Protein AF-A0A972LIR6-F1 (afdb_monomer)

pLDDT: mean 87.2, std 7.13, range [56.91, 95.62]

Radius of gyration: 17.65 Å; Cα contacts (8 Å, |Δi|>4): 226; chains: 1; bounding box: 51×26×56 Å

Solvent-accessible surface area (backbone atoms only — not comparable to full-atom values): 7489 Å² total; per-residue (Å²): 131,84,53,74,49,78,49,48,23,40,82,80,43,69,62,67,82,86,52,50,74,74,47,80,48,77,50,81,53,88,99,47,83,36,35,35,39,40,33,31,49,45,57,44,93,87,77,72,49,38,69,60,79,77,30,81,70,70,38,69,68,40,48,38,37,37,28,43,24,44,69,86,74,75,55,78,41,80,76,46,64,24,26,30,73,45,73,47,78,46,77,59,89,92,46,39,36,35,35,38,40,30,31,31,70,68,57,72,69,70,75,59,97,79,86,83,87,82,77,98,66,81,135

Secondary structure (DSSP, 8-state):
---EEEEEEETTEEPPTTSEEEEEEEE--TTS--EEEEEEE---TTT---TTTSSGGG-TT-EEEEEEEETTT---EEEEEEEEEEEEEEEETTEEEEEEEEE-GGGGGTSS-------S---

Sequence (123 aa):
MSIVTSTVLSEGTEIDPSYALLSIEVRKEVNRIPSAQIRVQDGDPTTGTFPLSESPFFEPGKEIEIKLRYEEEGSDATVFKGLVVGQGIEVTGANIVLTIDLKDAAIKMTQVRKTTVYREKTD

Structure (mmCIF, N/CA/C/O backbone):
data_AF-A0A972LIR6-F1
#
_entry.id   AF-A0A972LIR6-F1
#
loop_
_atom_site.group_PDB
_atom_site.id
_atom_site.type_symbol
_atom_site.label_atom_id
_atom_site.label_alt_id
_atom_site.label_comp_id
_atom_site.label_asym_id
_atom_site.label_entity_id
_atom_site.label_seq_id
_a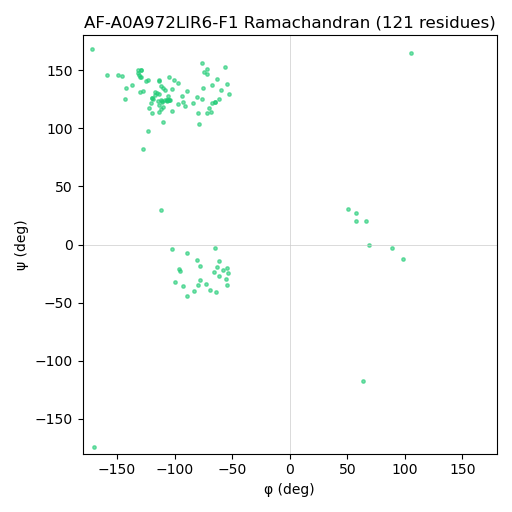tom_site.pdbx_PDB_ins_code
_atom_site.Cartn_x
_atom_site.Cartn_y
_atom_site.Cartn_z
_atom_site.occupancy
_atom_site.B_iso_or_equiv
_atom_site.auth_seq_id
_atom_site.auth_comp_id
_atom_site.auth_asym_id
_atom_site.auth_atom_id
_atom_site.pdbx_PDB_model_num
ATOM 1 N N . MET A 1 1 ? -12.254 -3.738 -25.261 1.00 56.91 1 MET A N 1
ATOM 2 C CA . MET A 1 1 ? -11.605 -3.943 -23.952 1.00 56.91 1 MET A CA 1
ATOM 3 C C . MET A 1 1 ? -11.483 -2.570 -23.341 1.00 56.91 1 MET A C 1
ATOM 5 O O . MET A 1 1 ? -10.793 -1.745 -23.925 1.00 56.91 1 MET A O 1
ATOM 9 N N . SER A 1 2 ? -12.201 -2.309 -22.255 1.00 69.88 2 SER A N 1
ATOM 10 C CA . SER A 1 2 ? -12.083 -1.054 -21.519 1.00 69.88 2 SER A CA 1
ATOM 11 C C . SER A 1 2 ? -10.680 -0.972 -20.914 1.00 69.88 2 SER A C 1
ATOM 13 O O . SER A 1 2 ? -10.269 -1.879 -20.186 1.00 69.88 2 SER A O 1
ATOM 15 N N . ILE A 1 3 ? -9.932 0.076 -21.246 1.00 80.88 3 ILE A N 1
ATOM 16 C CA . ILE A 1 3 ? -8.630 0.349 -20.632 1.00 80.88 3 ILE A CA 1
ATOM 17 C C . ILE A 1 3 ? -8.896 0.911 -19.232 1.00 80.88 3 ILE A C 1
ATOM 19 O O . ILE A 1 3 ? -9.785 1.747 -19.054 1.00 80.88 3 ILE A O 1
ATOM 23 N N . VAL A 1 4 ? -8.156 0.407 -18.245 1.00 83.88 4 VAL A N 1
ATOM 24 C CA . VAL A 1 4 ? -8.212 0.887 -16.862 1.00 83.88 4 VAL A CA 1
ATOM 25 C C . VAL A 1 4 ? -6.974 1.726 -16.611 1.00 83.88 4 VAL A C 1
ATOM 27 O O . VAL A 1 4 ? -5.858 1.237 -16.784 1.00 83.88 4 VAL A O 1
ATOM 30 N N . THR A 1 5 ? -7.180 2.962 -16.175 1.00 87.56 5 THR A N 1
ATOM 31 C CA . THR A 1 5 ? -6.102 3.861 -15.766 1.00 87.56 5 THR A CA 1
ATOM 32 C C . THR A 1 5 ? -6.121 3.962 -14.246 1.00 87.56 5 THR A C 1
ATOM 34 O O . THR A 1 5 ? -7.167 4.192 -13.634 1.00 87.56 5 THR A O 1
ATOM 37 N N . SER A 1 6 ? -4.968 3.725 -13.627 1.00 88.75 6 SER A N 1
ATOM 38 C CA . SER A 1 6 ? -4.785 3.788 -12.179 1.00 88.75 6 SER A CA 1
ATOM 39 C C . SER A 1 6 ? -3.998 5.031 -11.797 1.00 88.75 6 SER A C 1
ATOM 41 O O . SER A 1 6 ? -2.863 5.197 -12.243 1.00 88.75 6 SER A O 1
ATOM 43 N N . THR A 1 7 ? -4.569 5.842 -10.917 1.00 89.56 7 THR A N 1
ATOM 44 C CA . THR A 1 7 ? -3.944 7.057 -10.396 1.00 89.56 7 THR A CA 1
ATOM 45 C C . THR A 1 7 ? -3.673 6.863 -8.911 1.00 89.56 7 THR A C 1
ATOM 47 O O . THR A 1 7 ? -4.591 6.621 -8.123 1.00 89.56 7 THR A O 1
ATOM 50 N N . VAL A 1 8 ? -2.402 6.947 -8.524 1.00 90.94 8 VAL A N 1
ATOM 51 C CA . VAL A 1 8 ? -1.972 6.872 -7.123 1.00 90.94 8 VAL A CA 1
ATOM 52 C C . VAL A 1 8 ? -1.567 8.267 -6.678 1.00 90.94 8 VAL A C 1
ATOM 54 O O . VAL A 1 8 ? -0.717 8.900 -7.303 1.00 90.94 8 VAL A O 1
ATOM 57 N N . LEU A 1 9 ? -2.181 8.739 -5.599 1.00 91.44 9 LEU A N 1
ATOM 58 C CA . LEU A 1 9 ? -1.963 10.064 -5.036 1.00 91.44 9 LEU A CA 1
ATOM 59 C C . LEU A 1 9 ? -1.389 9.926 -3.626 1.00 91.44 9 LEU A C 1
ATOM 61 O O . LEU A 1 9 ? -1.982 9.250 -2.787 1.00 91.44 9 LEU A O 1
ATOM 65 N N . SER A 1 10 ? -0.284 10.606 -3.344 1.00 89.75 10 SER A N 1
ATOM 66 C CA . SER A 1 10 ? 0.226 10.824 -1.988 1.00 89.75 10 SER A CA 1
ATOM 67 C C . SER A 1 10 ? -0.115 12.240 -1.554 1.00 89.75 10 SER A C 1
ATOM 69 O O . SER A 1 10 ? 0.383 13.197 -2.144 1.00 89.75 10 SER A O 1
ATOM 71 N N . GLU A 1 11 ? -0.964 12.396 -0.536 1.00 85.00 11 GLU A N 1
ATOM 72 C CA . GLU A 1 11 ? -1.392 13.712 -0.020 1.00 85.00 11 GLU A CA 1
ATOM 73 C C . GLU A 1 11 ? -1.894 14.677 -1.124 1.00 85.00 11 GLU A C 1
ATOM 75 O O . GLU A 1 11 ? -1.747 15.894 -1.032 1.00 85.00 11 GLU A O 1
ATOM 80 N N . GLY A 1 12 ? -2.484 14.130 -2.195 1.00 83.06 12 GLY A N 1
ATOM 81 C CA . GLY A 1 12 ? -2.974 14.887 -3.355 1.00 83.06 12 GLY A CA 1
ATOM 82 C C . GLY A 1 12 ? -1.955 15.108 -4.480 1.00 83.06 12 GLY A C 1
ATOM 83 O O . GLY A 1 12 ? -2.327 15.651 -5.516 1.00 83.06 12 GLY A O 1
ATOM 84 N N . THR A 1 13 ? -0.705 14.669 -4.318 1.00 87.81 13 THR A N 1
ATOM 85 C CA . THR A 1 13 ? 0.316 14.679 -5.379 1.00 87.81 13 THR A CA 1
ATOM 86 C C . THR A 1 13 ? 0.324 13.342 -6.106 1.00 87.81 13 THR A C 1
ATOM 88 O O . THR A 1 13 ? 0.412 12.297 -5.465 1.00 87.81 13 THR A O 1
ATOM 91 N N . GLU A 1 14 ? 0.231 13.356 -7.432 1.00 87.88 14 GLU A N 1
ATOM 92 C CA . GLU A 1 14 ? 0.274 12.135 -8.244 1.00 87.88 14 GLU A CA 1
ATOM 93 C C . GLU A 1 14 ? 1.677 11.524 -8.277 1.00 87.88 14 GLU A C 1
ATOM 95 O O . GLU A 1 14 ? 2.685 12.234 -8.232 1.00 87.88 14 GLU A O 1
ATOM 100 N N . ILE A 1 15 ? 1.734 10.193 -8.347 1.00 86.88 15 ILE A N 1
ATOM 101 C CA . ILE A 1 15 ? 2.983 9.473 -8.599 1.00 86.88 15 ILE A CA 1
ATOM 102 C C . ILE A 1 15 ? 3.529 9.847 -9.980 1.00 86.88 15 ILE A C 1
ATOM 104 O O . ILE A 1 15 ? 2.770 10.013 -10.934 1.00 86.88 15 ILE A O 1
ATOM 108 N N . ASP A 1 16 ? 4.852 9.961 -10.093 1.00 84.62 16 ASP A N 1
ATOM 109 C CA . ASP A 1 16 ? 5.494 10.219 -11.379 1.00 84.62 16 ASP A CA 1
ATOM 110 C C . ASP A 1 16 ? 5.195 9.059 -12.362 1.00 84.62 16 ASP A C 1
ATOM 112 O O . ASP A 1 16 ? 5.475 7.899 -12.036 1.00 84.62 16 ASP A O 1
ATOM 116 N N . PRO A 1 17 ? 4.645 9.339 -13.561 1.00 80.81 17 PRO A N 1
ATOM 117 C CA . PRO A 1 17 ? 4.320 8.318 -14.559 1.00 80.81 17 PRO A CA 1
ATOM 118 C C . PRO A 1 17 ? 5.525 7.523 -15.079 1.00 80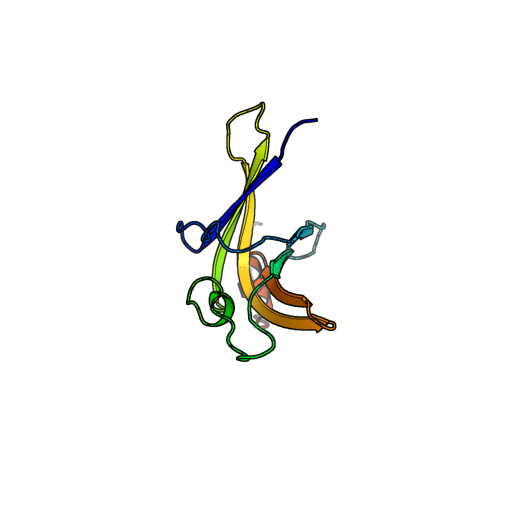.81 17 PRO A C 1
ATOM 120 O O . PRO A 1 17 ? 5.339 6.508 -15.751 1.00 80.81 17 PRO A O 1
ATOM 123 N N . SER A 1 18 ? 6.752 7.986 -14.828 1.00 82.50 18 SER A N 1
ATOM 124 C CA . SER A 1 18 ? 7.980 7.268 -15.188 1.00 82.50 18 SER A CA 1
ATOM 125 C C . SER A 1 18 ? 8.161 5.961 -14.415 1.00 82.50 18 SER A C 1
ATOM 127 O O . SER A 1 18 ? 8.834 5.056 -14.913 1.00 82.50 18 SER A O 1
ATOM 129 N N . TYR A 1 19 ? 7.541 5.823 -13.239 1.00 83.56 19 TYR A N 1
ATOM 130 C CA . TYR A 1 19 ? 7.587 4.582 -12.476 1.00 83.56 19 TYR A CA 1
ATOM 131 C C . TYR A 1 19 ? 6.584 3.564 -13.016 1.00 83.56 19 TYR A C 1
ATOM 133 O O . TYR A 1 19 ? 5.383 3.818 -13.123 1.00 83.56 19 TYR A O 1
ATOM 141 N N . ALA A 1 20 ? 7.075 2.361 -13.310 1.00 84.88 20 ALA A N 1
ATOM 142 C CA . ALA A 1 20 ? 6.232 1.281 -13.796 1.00 84.88 20 ALA A CA 1
ATOM 143 C C . ALA A 1 20 ? 5.469 0.630 -12.632 1.00 84.88 20 ALA A C 1
ATOM 145 O O . ALA A 1 20 ? 6.012 -0.155 -11.849 1.00 84.88 20 ALA A O 1
ATOM 146 N N . LEU A 1 21 ? 4.181 0.950 -12.531 1.00 88.62 21 LEU A N 1
ATOM 147 C CA . LEU A 1 21 ? 3.253 0.290 -11.622 1.00 88.62 21 LEU A CA 1
ATOM 148 C C . LEU A 1 21 ? 2.975 -1.141 -12.110 1.00 88.62 21 LEU A C 1
ATOM 150 O O . LEU A 1 21 ? 2.420 -1.343 -13.188 1.00 88.62 21 LEU A O 1
ATOM 154 N N . LEU A 1 22 ? 3.342 -2.137 -11.305 1.00 89.88 22 LEU A N 1
ATOM 155 C CA . LEU A 1 22 ? 3.202 -3.551 -11.662 1.00 89.88 22 LEU A CA 1
ATOM 156 C C . LEU A 1 22 ? 1.848 -4.117 -11.240 1.00 89.88 22 LEU A C 1
ATOM 158 O O . LEU A 1 22 ? 1.217 -4.860 -11.990 1.00 89.88 22 LEU A O 1
ATOM 162 N N . SER A 1 23 ? 1.409 -3.804 -10.020 1.00 90.94 23 SER A N 1
ATOM 163 C CA . SER A 1 23 ? 0.132 -4.298 -9.508 1.00 90.94 23 SER A CA 1
ATOM 164 C C . SER A 1 23 ? -0.404 -3.448 -8.366 1.00 90.94 23 SER A C 1
ATOM 166 O O . SER A 1 23 ? 0.355 -2.997 -7.508 1.00 90.94 23 SER A O 1
ATOM 168 N N . ILE A 1 24 ? -1.729 -3.337 -8.310 1.00 92.94 24 ILE A N 1
ATOM 169 C CA . ILE A 1 24 ? -2.470 -2.823 -7.160 1.00 92.94 24 ILE A CA 1
ATOM 170 C C . ILE A 1 24 ? -3.406 -3.926 -6.683 1.00 92.94 24 ILE A C 1
ATOM 172 O O . ILE A 1 24 ? -4.220 -4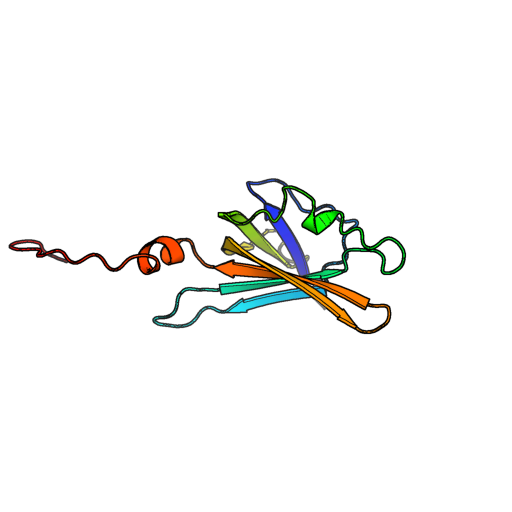.435 -7.454 1.00 92.94 24 ILE A O 1
ATOM 176 N N . GLU A 1 25 ? -3.326 -4.260 -5.404 1.00 94.38 25 GLU A N 1
ATOM 177 C CA . GLU A 1 25 ? -4.236 -5.193 -4.757 1.00 94.38 25 GLU A CA 1
ATOM 178 C C . GLU A 1 25 ? -4.969 -4.483 -3.619 1.00 94.38 25 GLU A C 1
ATOM 180 O O . GLU A 1 25 ? -4.343 -3.903 -2.739 1.00 94.38 25 GLU A O 1
ATOM 185 N N . VAL A 1 26 ? -6.303 -4.529 -3.616 1.00 94.75 26 VAL A N 1
ATOM 186 C CA . VAL A 1 26 ? -7.131 -3.956 -2.544 1.00 94.75 26 VAL A CA 1
ATOM 187 C C . VAL A 1 26 ? -7.967 -5.064 -1.921 1.00 94.75 26 VAL A C 1
ATOM 189 O O . VAL A 1 26 ? -8.769 -5.705 -2.597 1.00 94.75 26 VAL A O 1
ATOM 192 N N . ARG A 1 27 ? -7.817 -5.264 -0.610 1.00 95.50 27 ARG A N 1
ATOM 193 C CA . ARG A 1 27 ? -8.572 -6.244 0.175 1.00 95.50 27 ARG A CA 1
ATOM 194 C C . ARG A 1 27 ? -9.516 -5.530 1.133 1.00 95.50 27 ARG A C 1
ATOM 196 O O . ARG A 1 27 ? -9.084 -4.819 2.044 1.00 95.50 27 ARG A O 1
ATOM 203 N N . LYS A 1 28 ? -10.816 -5.737 0.927 1.00 93.38 28 LYS A N 1
ATOM 204 C CA . LYS A 1 28 ? -11.895 -5.265 1.803 1.00 93.38 28 LYS A CA 1
ATOM 205 C C . LYS A 1 28 ? -12.664 -6.479 2.301 1.00 93.38 28 LYS A C 1
ATOM 207 O O . LYS A 1 28 ? -13.314 -7.165 1.521 1.00 93.38 28 LYS A O 1
ATOM 212 N N . GLU A 1 29 ? -12.567 -6.739 3.596 1.00 93.69 29 GLU A N 1
ATOM 213 C CA . GLU A 1 29 ? -13.150 -7.913 4.241 1.00 93.69 29 GLU A CA 1
ATOM 214 C C . GLU A 1 29 ? -13.980 -7.478 5.454 1.00 93.69 29 GLU A C 1
ATOM 216 O O . GLU A 1 29 ? -13.686 -6.472 6.103 1.00 93.69 29 GLU A O 1
ATOM 221 N N . VAL A 1 30 ? -15.024 -8.241 5.776 1.00 94.56 30 VAL A N 1
ATOM 222 C CA . VAL A 1 30 ? -15.869 -7.974 6.948 1.00 94.56 30 VAL A CA 1
ATOM 223 C C . VAL A 1 30 ? -15.066 -8.218 8.231 1.00 94.56 30 VAL A C 1
ATOM 225 O O . VAL A 1 30 ? -14.347 -9.208 8.335 1.00 94.56 30 VAL A O 1
ATOM 228 N N . ASN A 1 31 ? -15.205 -7.329 9.222 1.00 92.12 31 ASN A N 1
ATOM 229 C CA . ASN A 1 31 ? -14.503 -7.386 10.517 1.00 92.12 31 ASN A CA 1
ATOM 230 C C . ASN A 1 31 ? -12.967 -7.396 10.433 1.00 92.12 31 ASN A C 1
ATOM 232 O O . ASN A 1 31 ? -12.289 -7.779 11.389 1.00 92.12 31 ASN A O 1
ATOM 236 N N . ARG A 1 32 ? -12.398 -6.948 9.314 1.00 92.31 32 ARG A N 1
ATOM 237 C CA . ARG A 1 32 ? -10.955 -6.789 9.144 1.00 92.31 32 ARG A CA 1
ATOM 238 C C . ARG A 1 32 ? -10.664 -5.392 8.619 1.00 92.31 32 ARG A C 1
ATOM 240 O O . ARG A 1 32 ? -11.428 -4.839 7.837 1.00 92.31 32 ARG A O 1
ATOM 247 N N . ILE A 1 33 ? -9.554 -4.814 9.072 1.00 93.25 33 ILE A N 1
ATOM 248 C CA . ILE A 1 33 ? -9.116 -3.500 8.597 1.00 93.25 33 ILE A CA 1
ATOM 249 C C . ILE A 1 33 ? -8.775 -3.628 7.109 1.00 93.25 33 ILE A C 1
ATOM 251 O O . ILE A 1 33 ? -7.915 -4.454 6.783 1.00 93.25 33 ILE A O 1
ATOM 255 N N . PRO A 1 34 ? -9.407 -2.834 6.227 1.00 95.38 34 PRO A N 1
ATOM 256 C CA . PRO A 1 34 ? -9.071 -2.822 4.815 1.00 95.38 34 PRO A CA 1
ATOM 257 C C . PRO A 1 34 ? -7.583 -2.557 4.598 1.00 95.38 34 PRO A C 1
ATOM 259 O O . PRO A 1 34 ? -6.978 -1.701 5.253 1.00 95.38 34 PRO A O 1
ATOM 262 N N . SER A 1 35 ? -6.995 -3.292 3.667 1.00 95.06 35 SER A N 1
ATOM 263 C CA . SER A 1 35 ? -5.585 -3.168 3.313 1.00 95.06 35 SER A CA 1
ATOM 264 C C . SER A 1 35 ? -5.427 -3.090 1.810 1.00 95.06 35 SER A C 1
ATOM 266 O O . SER A 1 35 ? -6.183 -3.730 1.078 1.00 95.06 35 SER A O 1
ATOM 268 N N . ALA A 1 36 ? -4.422 -2.357 1.363 1.00 95.62 36 ALA A N 1
ATOM 269 C CA . ALA A 1 36 ? -4.015 -2.343 -0.027 1.00 95.62 36 ALA A CA 1
ATOM 270 C C . ALA A 1 36 ? -2.512 -2.592 -0.130 1.00 95.62 36 ALA A C 1
ATOM 272 O O . ALA A 1 36 ? -1.761 -2.256 0.783 1.00 95.62 36 ALA A O 1
ATOM 273 N N . GLN A 1 37 ? -2.092 -3.189 -1.233 1.00 94.75 37 GLN A N 1
ATOM 274 C CA . GLN A 1 37 ? -0.695 -3.403 -1.559 1.00 94.75 37 GLN A CA 1
ATOM 275 C C . GLN A 1 37 ? -0.424 -2.847 -2.951 1.00 94.75 37 GLN A C 1
ATOM 277 O O . GLN A 1 37 ? -1.174 -3.112 -3.894 1.00 94.75 37 GLN A O 1
ATOM 282 N N . ILE A 1 38 ? 0.643 -2.066 -3.069 1.00 93.31 38 ILE A N 1
ATOM 283 C CA . ILE A 1 38 ? 1.108 -1.511 -4.338 1.00 93.31 38 ILE A CA 1
ATOM 284 C C . ILE A 1 38 ? 2.474 -2.115 -4.630 1.00 93.31 38 ILE A C 1
ATOM 286 O O . ILE A 1 38 ? 3.347 -2.101 -3.765 1.00 93.31 38 ILE A O 1
ATOM 290 N N . ARG A 1 39 ? 2.665 -2.638 -5.841 1.00 92.44 39 ARG A N 1
ATOM 291 C CA . ARG A 1 39 ? 3.970 -3.099 -6.324 1.00 92.44 39 ARG A CA 1
ATOM 292 C C . ARG A 1 39 ? 4.406 -2.217 -7.479 1.00 92.44 39 ARG A C 1
ATOM 294 O O . ARG A 1 39 ? 3.682 -2.094 -8.470 1.00 92.44 39 ARG A O 1
ATOM 301 N N . VAL A 1 40 ? 5.579 -1.621 -7.344 1.00 91.19 40 VAL A N 1
ATOM 302 C CA . VAL A 1 40 ? 6.187 -0.727 -8.329 1.00 91.19 40 VAL A CA 1
ATOM 303 C C . VAL A 1 40 ? 7.566 -1.263 -8.669 1.00 91.19 40 VAL A C 1
ATOM 305 O O . VAL A 1 40 ? 8.276 -1.760 -7.796 1.00 91.19 40 VAL A O 1
ATOM 308 N N . GLN A 1 41 ? 7.944 -1.189 -9.937 1.00 88.25 41 GLN A N 1
ATOM 309 C CA . GLN A 1 41 ? 9.321 -1.438 -10.331 1.00 88.25 41 GLN A CA 1
ATOM 310 C C . GLN A 1 41 ? 10.139 -0.176 -10.047 1.00 88.25 41 GLN A C 1
ATOM 312 O O . GLN A 1 41 ? 9.913 0.859 -10.674 1.00 88.25 41 GLN A O 1
ATOM 317 N N . ASP A 1 42 ? 11.059 -0.261 -9.090 1.00 79.94 42 ASP A N 1
ATOM 318 C CA . ASP A 1 42 ? 11.902 0.860 -8.670 1.00 79.94 42 ASP A CA 1
ATOM 319 C C . ASP A 1 42 ? 13.313 0.376 -8.341 1.00 79.94 42 ASP A C 1
ATOM 321 O O . ASP A 1 42 ? 13.474 -0.618 -7.638 1.00 79.94 42 ASP A O 1
ATOM 325 N N . GLY A 1 43 ? 14.315 1.106 -8.827 1.00 76.38 43 GLY A N 1
ATOM 326 C CA . GLY A 1 43 ? 15.729 0.897 -8.523 1.00 76.38 43 GLY A CA 1
ATOM 327 C C . GLY A 1 43 ? 16.567 0.252 -9.631 1.00 76.38 43 GLY A C 1
ATOM 328 O O . GLY A 1 43 ? 16.061 -0.315 -10.601 1.00 76.38 43 GLY A O 1
ATOM 329 N N . ASP A 1 44 ? 17.888 0.352 -9.463 1.00 74.44 44 ASP A N 1
ATOM 330 C CA . ASP A 1 44 ? 18.905 -0.267 -10.323 1.00 74.44 44 ASP A CA 1
ATOM 331 C C . ASP A 1 44 ? 19.757 -1.245 -9.487 1.00 74.44 44 ASP A C 1
ATOM 333 O O . ASP A 1 44 ? 20.332 -0.848 -8.465 1.00 74.44 44 ASP A O 1
ATOM 337 N N . PRO A 1 45 ? 19.868 -2.528 -9.893 1.00 69.06 45 PRO A N 1
ATOM 338 C CA . PRO A 1 45 ? 20.643 -3.536 -9.163 1.00 69.06 45 PRO A CA 1
ATOM 339 C C . PRO A 1 45 ? 22.140 -3.226 -9.086 1.00 69.06 45 PRO A C 1
ATOM 341 O O . PRO A 1 45 ? 22.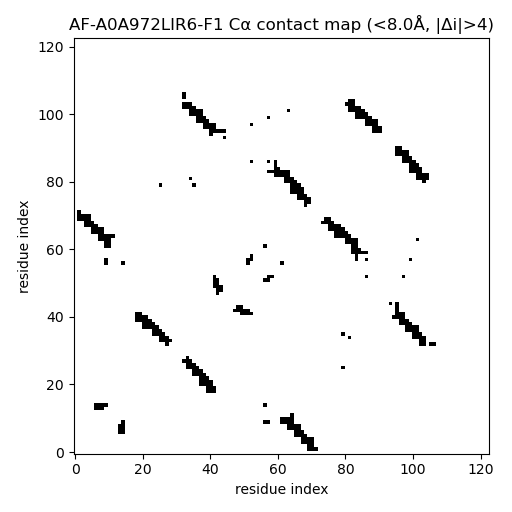836 -3.773 -8.232 1.00 69.06 45 PRO A O 1
ATOM 344 N N . THR A 1 46 ? 22.641 -2.365 -9.969 1.00 69.75 46 THR A N 1
ATOM 345 C CA . THR A 1 46 ? 24.058 -2.007 -10.070 1.00 69.75 46 THR A CA 1
ATOM 346 C C . THR A 1 46 ? 24.439 -0.916 -9.076 1.00 69.75 46 THR A C 1
ATOM 348 O O . THR A 1 46 ? 25.523 -0.962 -8.496 1.00 69.75 46 THR A O 1
ATOM 351 N N . THR A 1 47 ? 23.563 0.073 -8.881 1.00 72.38 47 THR A N 1
ATOM 352 C CA . THR A 1 47 ? 23.814 1.223 -8.000 1.00 72.38 47 THR A CA 1
ATOM 353 C C . THR A 1 47 ? 23.246 1.023 -6.599 1.00 72.38 47 THR A C 1
ATOM 355 O O . THR A 1 47 ? 23.723 1.663 -5.664 1.00 72.38 47 THR A O 1
ATOM 358 N N . GLY A 1 48 ? 22.249 0.145 -6.435 1.00 70.38 48 GLY A N 1
ATOM 359 C CA . GLY A 1 48 ? 21.569 -0.075 -5.156 1.00 70.38 48 GLY A CA 1
ATOM 360 C C . GLY A 1 48 ? 20.766 1.137 -4.676 1.00 70.38 48 GLY A C 1
ATOM 361 O O . GLY A 1 48 ? 20.500 1.251 -3.484 1.00 70.38 48 GLY A O 1
ATOM 362 N N . THR A 1 49 ? 20.424 2.050 -5.585 1.00 77.44 49 THR A N 1
ATOM 363 C CA . THR A 1 49 ? 19.623 3.248 -5.304 1.00 77.44 49 THR A CA 1
ATOM 364 C C . THR A 1 49 ? 18.166 2.994 -5.651 1.00 77.44 49 THR A C 1
ATOM 366 O O . THR A 1 49 ? 17.892 2.429 -6.715 1.00 77.44 49 THR A O 1
ATOM 369 N N . PHE A 1 50 ? 17.249 3.471 -4.811 1.00 81.31 50 PHE A N 1
ATOM 370 C CA . PHE A 1 50 ? 15.803 3.278 -4.981 1.00 81.31 50 PHE A CA 1
ATOM 371 C C . PHE A 1 50 ? 15.093 4.636 -4.927 1.00 81.31 50 PHE A C 1
ATOM 373 O O . PHE A 1 50 ? 14.617 5.039 -3.865 1.00 81.31 50 PHE A O 1
ATOM 380 N N . PRO A 1 51 ? 15.061 5.390 -6.041 1.00 81.12 51 PRO A N 1
ATOM 381 C CA . PRO A 1 51 ? 14.573 6.768 -6.055 1.00 81.12 51 PRO A CA 1
ATOM 382 C C . PRO A 1 51 ? 13.158 6.953 -5.498 1.00 81.12 51 PRO A C 1
ATOM 384 O O . PRO A 1 51 ? 12.887 7.969 -4.856 1.00 81.12 51 PRO A O 1
ATOM 387 N N . LEU A 1 52 ? 12.254 5.991 -5.707 1.00 82.62 52 LEU A N 1
ATOM 388 C CA . LE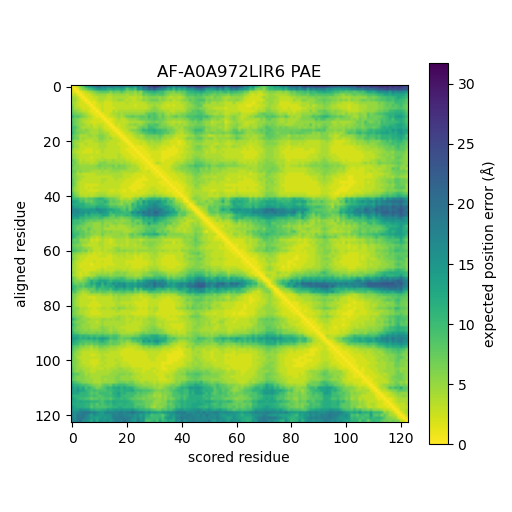U A 1 52 ? 10.882 6.075 -5.205 1.00 82.62 52 LEU A CA 1
ATOM 389 C C . LEU A 1 52 ? 10.782 5.702 -3.722 1.00 82.62 52 LEU A C 1
ATOM 391 O O . LEU A 1 52 ? 9.976 6.292 -3.005 1.00 82.62 52 LEU A O 1
ATOM 395 N N . SER A 1 53 ? 11.597 4.753 -3.257 1.00 80.44 53 SER A N 1
ATOM 396 C CA . SER A 1 53 ? 11.675 4.386 -1.833 1.00 80.44 53 SER A CA 1
ATOM 397 C C . SER A 1 53 ? 12.384 5.448 -0.982 1.00 80.44 53 SER A C 1
ATOM 399 O O . SER A 1 53 ? 12.016 5.665 0.172 1.00 80.44 53 SER A O 1
ATOM 401 N N . GLU A 1 54 ? 13.386 6.119 -1.550 1.00 83.31 54 GLU A N 1
ATOM 402 C CA . GLU A 1 54 ? 14.123 7.226 -0.924 1.00 83.31 54 GLU A CA 1
ATOM 403 C C . GLU A 1 54 ? 13.373 8.563 -1.026 1.00 83.31 54 GLU A C 1
ATOM 405 O O . GLU A 1 54 ? 13.713 9.535 -0.351 1.00 83.31 54 GLU A O 1
ATOM 410 N N . SER A 1 55 ? 12.340 8.618 -1.867 1.00 84.62 55 SER A N 1
ATOM 411 C CA . SER A 1 55 ? 11.455 9.766 -1.995 1.00 84.62 55 SER A CA 1
ATOM 412 C C . SER A 1 55 ? 10.501 9.867 -0.802 1.00 84.62 55 SER A C 1
ATOM 414 O O . SER A 1 55 ? 10.014 8.852 -0.295 1.00 84.62 55 SER A O 1
ATOM 416 N N . PRO A 1 56 ? 10.104 11.092 -0.411 1.00 85.31 56 PRO A N 1
ATOM 417 C CA . PRO A 1 56 ? 9.086 11.282 0.607 1.00 85.31 56 PRO A CA 1
ATOM 418 C C . PRO A 1 56 ? 7.700 10.768 0.181 1.00 85.31 56 PRO A C 1
ATOM 420 O O . PRO A 1 56 ? 6.765 10.865 0.963 1.00 85.31 56 PRO A O 1
ATOM 423 N N . PHE A 1 57 ? 7.498 10.272 -1.044 1.00 87.06 57 PHE A N 1
ATOM 424 C CA . PHE A 1 57 ? 6.178 9.865 -1.541 1.00 87.06 57 PHE A CA 1
ATOM 425 C C . PHE A 1 57 ? 5.570 8.682 -0.764 1.00 87.06 57 PHE A C 1
ATOM 427 O O . PHE A 1 57 ? 4.385 8.707 -0.446 1.00 87.06 57 PHE A O 1
ATOM 434 N N . PHE A 1 58 ? 6.371 7.672 -0.409 1.00 86.88 58 PHE A N 1
ATOM 435 C CA . PHE A 1 58 ? 5.912 6.479 0.323 1.00 86.88 58 PHE A CA 1
ATOM 436 C C . PHE A 1 58 ? 6.457 6.396 1.751 1.00 86.88 58 PHE A C 1
ATOM 438 O O . PHE A 1 58 ? 6.616 5.311 2.311 1.00 86.88 58 PHE A O 1
ATOM 445 N N . GLU A 1 59 ? 6.721 7.543 2.375 1.00 89.94 59 GLU A N 1
ATOM 446 C CA . GLU A 1 59 ? 7.122 7.568 3.779 1.00 89.94 59 GLU A CA 1
ATOM 447 C C . GLU A 1 59 ? 6.043 6.937 4.681 1.00 89.94 59 GLU A C 1
ATOM 449 O O . GLU A 1 59 ? 4.853 7.265 4.563 1.00 89.94 59 GLU A O 1
ATOM 454 N N . PRO A 1 60 ? 6.431 6.048 5.618 1.00 90.19 60 PRO A N 1
ATOM 455 C CA . PRO A 1 60 ? 5.502 5.482 6.585 1.00 90.19 60 PRO A CA 1
ATOM 456 C C . PRO A 1 60 ? 4.724 6.570 7.333 1.00 90.19 60 PRO A C 1
ATOM 458 O O . PRO A 1 60 ? 5.300 7.500 7.895 1.00 90.19 60 PRO A O 1
ATOM 461 N N . GLY A 1 61 ? 3.400 6.433 7.367 1.00 87.94 61 GLY A N 1
ATOM 462 C CA . GLY A 1 61 ? 2.486 7.398 7.975 1.00 87.94 61 GLY A CA 1
ATOM 463 C C . GLY A 1 61 ? 1.820 8.367 6.998 1.00 87.94 61 GLY A C 1
ATOM 464 O O . GLY A 1 61 ? 0.835 8.993 7.395 1.00 87.94 61 GLY A O 1
ATOM 465 N N . LYS A 1 62 ? 2.275 8.453 5.742 1.00 91.06 62 LYS A N 1
ATOM 466 C CA . LYS A 1 62 ? 1.600 9.260 4.719 1.00 91.06 62 LYS A CA 1
ATOM 467 C C . LYS A 1 62 ? 0.292 8.653 4.258 1.00 91.06 62 LYS A C 1
ATOM 469 O O . LYS A 1 62 ? 0.110 7.435 4.275 1.00 91.06 62 LYS A O 1
ATOM 474 N N . GLU A 1 63 ? -0.616 9.528 3.848 1.00 92.62 63 GLU A N 1
ATOM 475 C CA . GLU A 1 63 ? -1.923 9.156 3.332 1.00 92.62 63 GLU A CA 1
ATOM 476 C C . GLU A 1 63 ? -1.868 8.978 1.813 1.00 92.62 63 GLU A C 1
ATOM 478 O O . GLU A 1 63 ? -1.569 9.915 1.071 1.00 92.62 63 GLU A O 1
ATOM 483 N N . ILE A 1 64 ? -2.178 7.763 1.368 1.00 93.94 64 ILE A N 1
ATOM 484 C CA . ILE A 1 64 ? -2.234 7.377 -0.036 1.00 93.94 64 ILE A CA 1
ATOM 485 C C . ILE A 1 64 ? -3.688 7.168 -0.440 1.00 93.94 64 ILE A C 1
ATOM 487 O O . ILE A 1 64 ? -4.457 6.471 0.233 1.00 93.94 64 ILE A O 1
ATOM 491 N N . GLU A 1 65 ? -4.050 7.749 -1.575 1.00 93.69 65 GLU A N 1
ATOM 492 C CA . GLU A 1 65 ? -5.327 7.562 -2.242 1.00 93.69 65 GLU A CA 1
ATOM 493 C C . GLU A 1 65 ? -5.111 6.834 -3.572 1.00 93.69 65 GLU A C 1
ATOM 495 O O . GLU A 1 65 ? -4.269 7.209 -4.385 1.00 93.69 65 GLU A O 1
ATOM 500 N N . ILE A 1 66 ? -5.885 5.773 -3.789 1.00 92.62 66 ILE A N 1
ATOM 501 C CA . ILE A 1 66 ? -5.873 4.976 -5.013 1.00 92.62 66 ILE A CA 1
ATOM 502 C C . ILE A 1 66 ? -7.177 5.236 -5.754 1.00 92.62 66 ILE A C 1
ATOM 504 O O . ILE A 1 66 ? -8.262 4.911 -5.251 1.00 92.62 66 ILE A O 1
ATOM 508 N N . LYS A 1 67 ? -7.063 5.773 -6.965 1.00 91.44 67 LYS A N 1
ATOM 509 C CA . LYS A 1 67 ? -8.180 5.997 -7.880 1.00 91.44 67 LYS A CA 1
ATOM 510 C C . LYS A 1 67 ? -8.037 5.116 -9.106 1.00 91.44 67 LYS A C 1
ATOM 512 O O . LYS A 1 67 ? -6.936 4.919 -9.615 1.00 91.44 67 LYS A O 1
ATOM 517 N N . LEU A 1 68 ? -9.158 4.584 -9.570 1.00 89.81 68 LEU A N 1
ATOM 518 C CA . LEU A 1 68 ? -9.242 3.845 -10.821 1.00 89.81 68 LEU A CA 1
ATOM 519 C C . LEU A 1 68 ? -10.287 4.516 -11.705 1.00 89.81 68 LEU A C 1
ATOM 521 O O . LEU A 1 68 ? -11.341 4.928 -11.215 1.00 89.81 68 LEU A O 1
ATOM 525 N N . ARG A 1 69 ? -10.010 4.579 -13.004 1.00 87.44 69 ARG A N 1
ATOM 526 C CA . ARG A 1 69 ? -10.972 5.013 -14.017 1.00 87.44 69 ARG A CA 1
ATOM 527 C C . ARG A 1 69 ? -11.042 4.017 -15.157 1.00 87.44 69 ARG A C 1
ATOM 529 O O . ARG A 1 69 ? -10.025 3.456 -15.570 1.00 87.44 69 ARG A O 1
ATOM 536 N N . TYR A 1 70 ? -12.244 3.851 -15.690 1.00 86.81 70 TYR A N 1
ATOM 537 C CA . TYR A 1 70 ? -12.444 3.260 -17.004 1.00 86.81 70 TYR A CA 1
ATOM 538 C C . TYR A 1 70 ? -12.409 4.380 -18.044 1.00 86.81 70 TYR A C 1
ATOM 540 O O . TYR A 1 70 ? -13.097 5.390 -17.883 1.00 86.81 70 TYR A O 1
ATOM 548 N N . GLU A 1 71 ? -11.643 4.203 -19.123 1.00 78.62 71 GLU A N 1
ATOM 549 C CA . GLU A 1 71 ? -11.554 5.206 -20.202 1.00 78.62 71 GLU A CA 1
ATOM 550 C C . GLU A 1 71 ? -12.919 5.532 -20.843 1.00 78.62 71 GLU A C 1
ATOM 552 O O . GLU A 1 71 ? -13.097 6.604 -21.410 1.00 78.62 71 GLU A O 1
ATOM 557 N N . GLU A 1 72 ? -13.901 4.633 -20.728 1.00 76.06 72 GLU A N 1
ATOM 558 C CA . GLU A 1 72 ? -15.248 4.809 -21.285 1.00 76.06 72 GLU A CA 1
ATOM 559 C C . GLU A 1 72 ? -16.146 5.740 -20.442 1.00 76.06 72 GLU A C 1
ATOM 561 O O . GLU A 1 72 ? -16.999 6.426 -21.000 1.00 76.06 72 GLU A O 1
ATOM 566 N N . GLU A 1 73 ? -15.956 5.797 -19.116 1.00 68.56 73 GLU A N 1
ATOM 567 C CA . GLU A 1 73 ? -16.782 6.600 -18.190 1.00 68.56 73 GLU A CA 1
ATOM 568 C C . GLU A 1 73 ? -16.171 7.974 -17.870 1.00 68.56 73 GLU A C 1
ATOM 570 O O . GLU A 1 73 ? -16.884 8.890 -17.462 1.00 68.56 73 GLU A O 1
ATOM 575 N N . GLY A 1 74 ? -14.857 8.145 -18.060 1.00 69.56 74 GLY A N 1
ATOM 576 C CA . GLY A 1 74 ? -14.165 9.434 -17.928 1.00 69.56 74 GLY A CA 1
ATOM 577 C C . GLY A 1 74 ? -14.071 10.013 -16.507 1.00 69.56 74 GLY A C 1
ATOM 578 O O . GLY A 1 74 ? -13.475 11.076 -16.341 1.00 69.56 74 GLY A O 1
ATOM 579 N N . SER A 1 75 ? -14.621 9.348 -15.486 1.00 77.94 75 SER A N 1
ATOM 580 C CA . SER A 1 75 ? -14.564 9.783 -14.083 1.00 77.94 75 SER A CA 1
ATOM 581 C C . SER A 1 75 ? -13.666 8.889 -13.227 1.00 77.94 75 SER A C 1
ATOM 583 O O . SER A 1 75 ? -13.797 7.665 -13.262 1.00 77.94 75 SER A O 1
ATOM 585 N N . ASP A 1 76 ? -12.817 9.501 -12.400 1.00 83.69 76 ASP A N 1
ATOM 586 C CA . ASP A 1 76 ? -11.994 8.790 -11.420 1.00 83.69 76 ASP A CA 1
ATOM 587 C C . ASP A 1 76 ? -12.826 8.359 -10.205 1.00 83.69 76 ASP A C 1
ATOM 589 O O . ASP A 1 76 ? -13.446 9.188 -9.532 1.00 83.69 76 ASP A O 1
ATOM 593 N N . ALA A 1 77 ? -12.796 7.067 -9.878 1.00 88.50 77 ALA A N 1
ATOM 594 C CA . ALA A 1 77 ? -13.411 6.524 -8.674 1.00 88.50 77 ALA A CA 1
ATOM 595 C C . ALA A 1 77 ? -12.342 6.196 -7.623 1.00 88.50 77 ALA A C 1
ATOM 597 O O . ALA A 1 77 ? -11.422 5.415 -7.875 1.00 88.50 77 ALA A O 1
ATOM 598 N N . THR A 1 78 ? -12.476 6.750 -6.415 1.00 91.19 78 THR A N 1
ATOM 599 C CA . THR A 1 78 ? -11.599 6.407 -5.286 1.00 91.19 78 THR A CA 1
ATOM 600 C C . THR A 1 78 ? -11.917 5.005 -4.777 1.00 91.19 78 THR A C 1
ATOM 602 O O . THR A 1 78 ? -12.980 4.750 -4.206 1.00 91.19 78 THR A O 1
ATOM 605 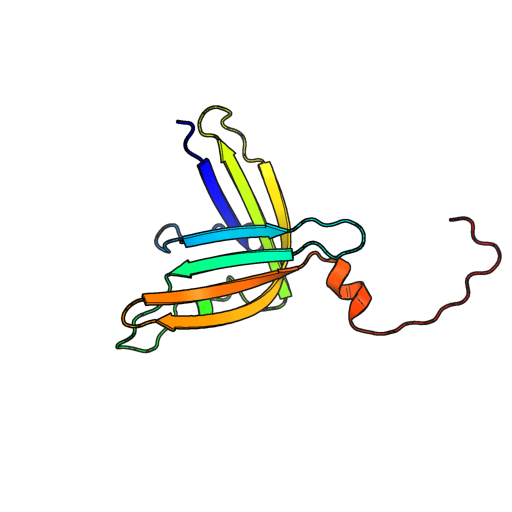N N . VAL A 1 79 ? -10.972 4.083 -4.947 1.00 92.12 79 VAL A N 1
ATOM 606 C CA . VAL A 1 79 ? -11.129 2.675 -4.559 1.00 92.12 79 VAL A CA 1
ATOM 607 C C . VAL A 1 79 ? -10.605 2.427 -3.153 1.00 92.12 79 VAL A C 1
ATOM 609 O O . VAL A 1 79 ? -11.191 1.636 -2.404 1.00 92.12 79 VAL A O 1
ATOM 612 N N . PHE A 1 80 ? -9.528 3.102 -2.762 1.00 93.94 80 PHE A N 1
ATOM 613 C CA . PHE A 1 80 ? -8.921 2.943 -1.447 1.00 93.94 80 PHE A CA 1
ATOM 614 C C . PHE A 1 80 ? -8.275 4.243 -0.981 1.00 93.94 80 PHE A C 1
ATOM 616 O O . PHE A 1 80 ? -7.728 4.998 -1.780 1.00 93.94 80 PHE A O 1
ATOM 623 N N . LYS A 1 81 ? -8.324 4.476 0.327 1.00 94.25 81 LYS A N 1
ATOM 624 C CA . LYS A 1 81 ? -7.674 5.599 0.985 1.00 94.25 81 LYS A CA 1
ATOM 625 C C . LYS A 1 81 ? -7.149 5.126 2.333 1.00 94.25 81 LYS A C 1
ATOM 627 O O . LYS A 1 81 ? -7.908 4.563 3.118 1.00 94.25 81 LYS A O 1
ATOM 632 N N . GLY A 1 82 ? -5.863 5.309 2.594 1.00 93.81 82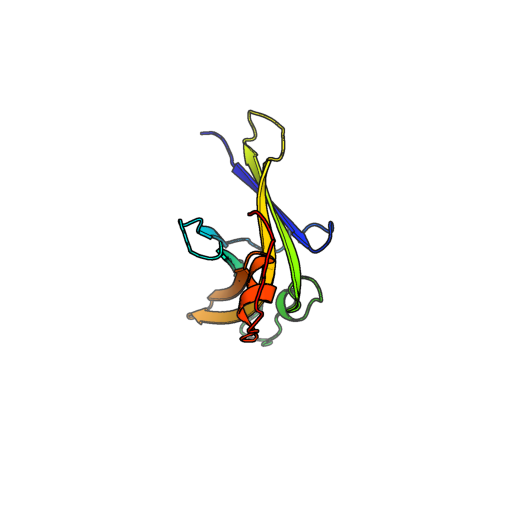 GLY A N 1
ATOM 633 C CA . GLY A 1 82 ? -5.242 4.769 3.798 1.00 93.81 82 GLY A CA 1
ATOM 634 C C . GLY A 1 82 ? -3.835 5.289 4.030 1.00 93.81 82 GLY A C 1
ATOM 635 O O . GLY A 1 82 ? -3.363 6.170 3.328 1.00 93.81 82 GLY A O 1
ATOM 636 N N . LEU A 1 83 ? -3.180 4.741 5.043 1.00 94.19 83 LEU A N 1
ATOM 637 C CA . LEU A 1 83 ? -1.858 5.135 5.501 1.00 94.19 83 LEU A CA 1
ATOM 638 C C . LEU A 1 83 ? -0.813 4.109 5.067 1.00 94.19 83 LEU A C 1
ATOM 640 O O . LEU A 1 83 ? -1.077 2.903 5.123 1.00 94.19 83 LEU A O 1
ATOM 644 N N . VAL A 1 84 ? 0.386 4.578 4.723 1.00 94.31 84 VAL A N 1
ATOM 645 C CA . VAL A 1 84 ? 1.555 3.710 4.538 1.00 94.31 84 VAL A CA 1
ATOM 646 C C . VAL A 1 84 ? 1.967 3.124 5.882 1.00 94.31 84 VAL A C 1
ATOM 648 O O . VAL A 1 84 ? 2.261 3.854 6.829 1.00 94.31 84 VAL A O 1
ATOM 651 N N . VAL A 1 85 ? 1.983 1.797 5.969 1.00 92.44 85 VAL A N 1
ATOM 652 C CA . VAL A 1 85 ? 2.400 1.063 7.173 1.00 92.44 85 VAL A CA 1
ATOM 653 C C . VAL A 1 85 ? 3.836 0.579 7.045 1.00 92.44 85 VAL A C 1
ATOM 655 O O . VAL A 1 85 ? 4.552 0.523 8.042 1.00 92.44 85 VAL A O 1
ATOM 658 N N . GLY A 1 86 ? 4.264 0.254 5.829 1.00 91.50 86 GLY A N 1
ATOM 659 C CA . GLY A 1 86 ? 5.620 -0.188 5.565 1.00 91.50 86 GLY A CA 1
ATOM 660 C C . GLY A 1 86 ? 5.911 -0.312 4.080 1.00 91.50 86 GLY A C 1
ATOM 661 O O . GLY A 1 86 ? 5.011 -0.271 3.240 1.00 91.50 86 GLY A O 1
ATOM 662 N N . GLN A 1 87 ? 7.194 -0.474 3.793 1.00 92.25 87 GLN A N 1
ATOM 663 C CA . GLN A 1 87 ? 7.717 -0.745 2.466 1.00 92.25 87 GLN A CA 1
ATOM 664 C C . GLN A 1 87 ? 8.688 -1.925 2.543 1.00 92.25 87 GLN A C 1
ATOM 666 O O . GLN A 1 87 ? 9.387 -2.097 3.545 1.00 92.25 87 GLN A O 1
ATOM 671 N N . GLY A 1 88 ? 8.720 -2.736 1.495 1.00 90.19 88 GLY A N 1
ATOM 67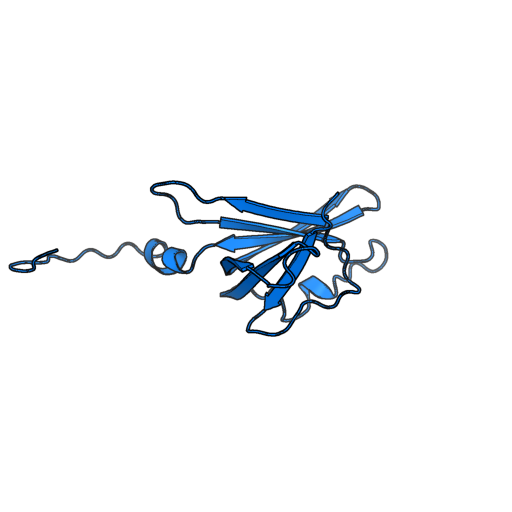2 C CA . GLY A 1 88 ? 9.619 -3.870 1.346 1.00 90.19 88 GLY A CA 1
ATOM 673 C C . GLY A 1 88 ? 10.177 -3.913 -0.067 1.00 90.19 88 GLY A C 1
ATOM 674 O O . GLY A 1 88 ? 9.448 -3.704 -1.031 1.00 90.19 88 GLY A O 1
ATOM 675 N N . ILE A 1 89 ? 11.470 -4.186 -0.189 1.00 89.44 89 ILE A N 1
ATOM 676 C CA . ILE A 1 89 ? 12.145 -4.316 -1.479 1.00 89.44 89 ILE A CA 1
ATOM 677 C C . ILE A 1 89 ? 12.384 -5.800 -1.734 1.00 89.44 89 ILE A C 1
ATOM 679 O O . ILE A 1 89 ? 12.993 -6.496 -0.921 1.00 89.44 89 ILE A O 1
ATOM 683 N N . GLU A 1 90 ? 11.900 -6.278 -2.871 1.00 87.88 90 GLU A N 1
ATOM 684 C CA . GLU A 1 90 ? 12.085 -7.639 -3.351 1.00 87.88 90 GLU A CA 1
ATOM 685 C C . GLU A 1 90 ? 12.992 -7.612 -4.584 1.00 87.88 90 GLU A C 1
ATOM 687 O O . GLU A 1 90 ? 12.690 -6.950 -5.576 1.00 87.88 90 GLU A O 1
ATOM 692 N N . VAL A 1 91 ? 14.106 -8.344 -4.536 1.00 86.06 91 VAL A N 1
ATOM 693 C CA . VAL A 1 91 ? 15.050 -8.451 -5.656 1.00 86.06 91 VAL A CA 1
ATOM 694 C C . VAL A 1 91 ? 15.027 -9.879 -6.183 1.00 86.06 91 VAL A C 1
ATOM 696 O O . VAL A 1 91 ? 15.437 -10.811 -5.491 1.00 86.06 91 VAL A O 1
ATOM 699 N N . THR A 1 92 ? 14.559 -10.055 -7.418 1.00 82.88 92 THR A N 1
ATOM 700 C CA . THR A 1 92 ? 14.533 -11.349 -8.113 1.00 82.88 92 THR A CA 1
ATOM 701 C C . THR A 1 92 ? 15.302 -11.246 -9.427 1.00 82.88 92 THR A C 1
ATOM 703 O O . THR A 1 92 ? 14.777 -10.807 -10.453 1.00 82.88 92 THR A O 1
ATOM 706 N N . GLY A 1 93 ? 16.567 -11.672 -9.411 1.00 81.38 93 GLY A N 1
ATOM 707 C CA . GLY A 1 93 ? 17.454 -11.564 -10.570 1.00 81.38 93 GLY A CA 1
ATOM 708 C C . GLY A 1 93 ? 17.695 -10.099 -10.944 1.00 81.38 93 GLY A C 1
ATOM 709 O O . GLY A 1 93 ? 18.248 -9.352 -10.146 1.00 81.38 93 GLY A O 1
ATOM 710 N N . ALA A 1 94 ? 17.270 -9.698 -12.145 1.00 79.56 94 ALA A N 1
ATOM 711 C CA . ALA A 1 94 ? 17.345 -8.309 -12.612 1.00 79.56 94 ALA A CA 1
ATOM 712 C C . ALA A 1 94 ? 16.106 -7.466 -12.253 1.00 79.56 94 ALA A C 1
ATOM 714 O O . ALA A 1 94 ? 16.101 -6.261 -12.489 1.00 79.56 94 ALA A O 1
ATOM 715 N N . ASN A 1 95 ? 15.050 -8.085 -11.714 1.00 81.75 95 ASN A N 1
ATOM 716 C CA . ASN A 1 95 ? 13.821 -7.385 -11.364 1.00 81.75 95 ASN A CA 1
ATOM 717 C C . ASN A 1 95 ? 13.880 -6.931 -9.912 1.00 81.75 95 ASN A C 1
ATOM 719 O O . ASN A 1 95 ? 14.014 -7.753 -9.002 1.00 81.75 95 ASN A O 1
ATOM 723 N N . ILE A 1 96 ? 13.731 -5.629 -9.713 1.00 87.50 96 ILE A N 1
ATOM 724 C CA . ILE A 1 96 ? 13.612 -5.015 -8.401 1.00 87.50 96 ILE A CA 1
ATOM 725 C C . ILE A 1 96 ? 12.188 -4.504 -8.258 1.00 87.50 96 ILE A C 1
ATOM 727 O O . ILE A 1 96 ? 11.710 -3.726 -9.084 1.00 87.50 96 ILE A O 1
ATOM 731 N N . VAL A 1 97 ? 11.507 -4.975 -7.222 1.00 90.50 97 VAL A N 1
ATOM 732 C CA . VAL A 1 97 ? 10.119 -4.630 -6.949 1.00 90.50 97 VAL A CA 1
ATOM 733 C C . VAL A 1 97 ? 10.025 -4.009 -5.567 1.00 90.50 97 VAL A C 1
ATOM 735 O O . VAL A 1 97 ? 10.294 -4.657 -4.556 1.00 90.50 97 VAL A O 1
ATOM 738 N N . LEU A 1 98 ? 9.595 -2.756 -5.528 1.00 90.62 98 LEU A N 1
ATOM 739 C CA . LEU A 1 98 ? 9.192 -2.078 -4.311 1.00 90.62 98 LEU A CA 1
ATOM 740 C C . LEU A 1 98 ? 7.732 -2.425 -4.023 1.00 90.62 98 LEU A C 1
ATOM 742 O O . LEU A 1 98 ? 6.840 -2.178 -4.834 1.00 90.62 98 LEU A O 1
ATOM 746 N N . THR A 1 99 ? 7.492 -3.008 -2.858 1.00 92.50 99 THR A N 1
ATOM 747 C CA . THR A 1 99 ? 6.165 -3.343 -2.350 1.00 92.50 99 THR A CA 1
ATOM 748 C C . THR A 1 99 ? 5.817 -2.398 -1.209 1.00 92.50 99 THR A C 1
ATOM 750 O O . THR A 1 99 ? 6.559 -2.301 -0.235 1.00 92.50 99 THR A O 1
ATOM 753 N N . ILE A 1 100 ? 4.686 -1.708 -1.319 1.00 94.25 100 ILE A N 1
ATOM 754 C CA . ILE A 1 100 ? 4.182 -0.772 -0.317 1.00 94.25 100 ILE A CA 1
ATOM 755 C C . ILE A 1 100 ? 2.917 -1.354 0.298 1.00 94.25 100 ILE A C 1
ATOM 757 O O . ILE A 1 100 ? 1.946 -1.634 -0.411 1.00 94.25 100 ILE A O 1
ATOM 761 N N . ASP A 1 101 ? 2.920 -1.487 1.622 1.00 94.69 101 ASP A N 1
ATOM 762 C CA . ASP A 1 101 ? 1.775 -1.955 2.389 1.00 94.69 101 ASP A CA 1
ATOM 763 C C . ASP A 1 101 ? 0.995 -0.769 2.958 1.00 94.69 101 ASP A C 1
ATOM 765 O O . ASP A 1 101 ? 1.498 0.034 3.754 1.00 94.69 101 ASP A O 1
ATOM 769 N N . LEU A 1 102 ? -0.277 -0.694 2.581 1.00 95.00 102 LEU A N 1
ATOM 770 C CA . LEU A 1 102 ? -1.213 0.338 2.994 1.00 95.00 102 LEU A CA 1
ATOM 771 C C . LEU A 1 102 ? -2.310 -0.266 3.875 1.00 95.00 102 LEU A C 1
ATOM 773 O O . LEU A 1 102 ? -2.830 -1.357 3.611 1.00 95.00 102 LEU A O 1
ATOM 777 N N . LYS A 1 103 ? -2.728 0.465 4.908 1.00 94.50 103 LYS A N 1
ATOM 778 C CA . LYS A 1 103 ? -3.897 0.109 5.729 1.00 94.50 103 LYS A CA 1
ATOM 779 C C . LYS A 1 103 ? -4.814 1.299 5.921 1.00 94.50 103 LYS A C 1
ATOM 781 O O . LYS A 1 103 ? -4.364 2.436 5.965 1.00 94.50 103 LYS A O 1
ATOM 786 N N . ASP A 1 104 ? -6.102 1.027 6.076 1.00 94.69 104 ASP A N 1
ATOM 787 C CA . ASP A 1 104 ? -7.082 2.055 6.415 1.00 94.69 104 ASP A CA 1
ATOM 788 C C . ASP A 1 104 ? -6.709 2.795 7.719 1.00 94.69 104 ASP A C 1
ATOM 790 O O . ASP A 1 104 ? -6.053 2.236 8.608 1.00 94.69 104 ASP A O 1
ATOM 794 N N . ALA A 1 105 ? -7.150 4.050 7.852 1.00 92.06 105 ALA A N 1
ATOM 795 C CA . ALA A 1 105 ? -6.902 4.897 9.020 1.00 92.06 105 ALA A CA 1
ATOM 796 C C . ALA A 1 105 ? -7.322 4.244 10.354 1.00 92.06 105 ALA A C 1
ATOM 798 O O . ALA A 1 105 ? -6.734 4.549 11.401 1.00 92.06 105 ALA A O 1
ATOM 799 N N . ALA A 1 106 ? -8.267 3.297 10.320 1.00 91.06 106 ALA A N 1
ATOM 800 C CA . ALA A 1 106 ? -8.666 2.467 11.452 1.00 91.06 106 ALA A CA 1
ATOM 801 C C . ALA A 1 106 ? -7.501 1.716 12.125 1.00 91.06 106 ALA A C 1
ATOM 803 O O . ALA A 1 106 ? -7.609 1.368 13.303 1.00 91.06 106 ALA A O 1
ATOM 804 N N . ILE A 1 107 ? -6.359 1.530 11.449 1.00 89.69 107 ILE A N 1
ATOM 805 C CA . ILE A 1 107 ? -5.142 0.947 12.039 1.00 89.69 107 ILE A CA 1
ATOM 806 C C . ILE A 1 107 ? -4.664 1.698 13.288 1.00 89.69 107 ILE A C 1
ATOM 808 O O . ILE A 1 107 ? -4.114 1.092 14.207 1.00 89.69 107 ILE A O 1
ATOM 812 N N . LYS A 1 108 ? -4.926 3.009 13.382 1.00 88.69 108 LYS A N 1
ATOM 813 C CA . LYS A 1 108 ? -4.603 3.823 14.567 1.00 88.69 108 LYS A CA 1
ATOM 814 C C . LYS A 1 108 ? -5.336 3.335 15.822 1.00 88.69 108 LYS A C 1
ATOM 816 O O . LYS A 1 108 ? -4.826 3.498 16.929 1.00 88.69 108 LYS A O 1
ATOM 821 N N . MET A 1 109 ? -6.502 2.705 15.664 1.00 88.56 109 MET A N 1
ATOM 822 C CA . MET A 1 109 ? -7.307 2.196 16.778 1.00 88.56 109 MET A CA 1
ATOM 823 C C . MET A 1 109 ? -6.778 0.877 17.355 1.00 88.56 109 MET A C 1
ATOM 825 O O . MET A 1 109 ? -7.115 0.544 18.487 1.00 88.56 109 MET A O 1
ATOM 829 N N . THR A 1 110 ? -5.940 0.135 16.623 1.00 87.69 110 THR A N 1
ATOM 830 C CA . THR A 1 110 ? -5.460 -1.192 17.052 1.00 87.69 110 THR A CA 1
ATOM 831 C C . THR A 1 110 ? -4.041 -1.196 17.612 1.00 87.69 110 THR A C 1
ATOM 833 O O . THR A 1 110 ? -3.579 -2.242 18.055 1.00 87.69 110 THR A O 1
ATOM 836 N N . GLN A 1 111 ? -3.334 -0.061 17.601 1.00 84.75 111 GLN A N 1
ATOM 837 C CA . GLN A 1 111 ? -1.933 -0.004 18.043 1.00 84.75 111 GLN A CA 1
ATOM 838 C C . GLN A 1 111 ? -1.771 -0.209 19.553 1.00 84.75 111 GLN A C 1
ATOM 840 O O . GLN A 1 111 ? -0.833 -0.865 19.994 1.00 84.75 111 GLN A O 1
ATOM 845 N N . VAL A 1 112 ? -2.678 0.353 20.357 1.00 89.81 112 VAL A N 1
ATOM 846 C CA . VAL A 1 112 ? -2.592 0.306 21.822 1.00 89.81 112 VAL A CA 1
ATOM 847 C C . VAL A 1 112 ? -3.915 -0.160 22.396 1.00 89.81 112 VAL A C 1
ATOM 849 O O . VAL A 1 112 ? -4.972 0.389 22.086 1.00 89.81 112 VAL A O 1
ATOM 852 N N . ARG A 1 113 ? -3.853 -1.134 23.305 1.00 88.38 113 ARG A N 1
ATOM 853 C CA . ARG A 1 113 ? -5.023 -1.567 24.063 1.00 88.38 113 ARG A CA 1
ATOM 854 C C . ARG A 1 113 ? -5.449 -0.462 25.027 1.00 88.38 113 ARG A C 1
ATOM 856 O O . ARG A 1 113 ? -4.746 -0.166 25.990 1.00 88.38 113 ARG A O 1
ATOM 863 N N . LYS A 1 114 ? -6.632 0.103 24.800 1.00 89.00 114 LYS A N 1
ATOM 864 C CA . LYS A 1 114 ? -7.291 1.042 25.714 1.00 89.00 114 LYS A CA 1
ATOM 865 C C . LYS A 1 114 ? -8.531 0.374 26.296 1.00 89.00 114 LYS A C 1
ATOM 867 O O . LYS A 1 114 ? -9.262 -0.298 25.579 1.00 89.00 114 LYS A O 1
ATOM 872 N N . THR A 1 115 ? -8.742 0.525 27.600 1.00 90.00 115 THR A N 1
ATOM 873 C CA . THR A 1 115 ? -9.933 0.007 28.290 1.00 90.00 115 THR A CA 1
ATOM 874 C C . THR A 1 115 ? -10.700 1.189 28.857 1.00 90.00 115 THR A C 1
ATOM 876 O O . THR A 1 115 ? -10.111 2.075 29.474 1.00 90.00 115 THR A O 1
ATOM 879 N N . THR A 1 116 ? -12.005 1.242 28.622 1.00 89.75 116 THR A N 1
ATOM 880 C CA . THR A 1 116 ? -12.870 2.332 29.086 1.00 89.75 116 THR A CA 1
ATOM 881 C C . THR A 1 116 ? -14.239 1.760 29.429 1.00 89.75 116 THR A C 1
ATOM 883 O O . THR A 1 116 ? -14.686 0.806 28.799 1.00 89.75 116 THR A O 1
ATOM 886 N N . VAL A 1 117 ? -14.881 2.313 30.459 1.00 92.69 117 VAL A N 1
ATOM 887 C CA . VAL A 1 117 ? -16.226 1.922 30.892 1.00 92.69 117 VAL A CA 1
ATOM 888 C C . VAL A 1 117 ? -17.195 3.023 30.480 1.00 92.69 117 VAL A C 1
ATOM 890 O O . VAL A 1 117 ? -17.015 4.175 30.870 1.00 92.69 117 VAL A O 1
ATOM 893 N N . TYR A 1 118 ? -18.225 2.668 29.717 1.00 89.62 118 TYR A N 1
ATOM 894 C CA . TYR A 1 118 ? -19.272 3.590 29.282 1.00 89.62 118 TYR A CA 1
ATOM 895 C C . TYR A 1 118 ? -20.579 3.234 30.001 1.00 89.62 118 TYR A C 1
ATOM 897 O O . TYR A 1 118 ? -21.189 2.212 29.705 1.00 89.62 118 TYR A O 1
ATOM 905 N N . ARG A 1 119 ? -20.984 4.043 30.989 1.00 91.81 119 ARG A N 1
ATOM 906 C CA . ARG A 1 119 ? -22.289 3.927 31.668 1.00 91.81 119 ARG A CA 1
ATOM 907 C C . ARG A 1 119 ? -23.240 4.975 31.103 1.00 91.81 119 ARG A C 1
ATOM 909 O O . ARG A 1 119 ? -22.797 6.083 30.823 1.00 91.81 119 ARG A O 1
ATOM 916 N N . GLU A 1 120 ? -24.511 4.607 30.948 1.00 89.88 120 GLU A N 1
ATOM 917 C CA . GLU A 1 120 ? -25.589 5.507 30.496 1.00 89.88 120 GLU A CA 1
ATOM 918 C C . GLU A 1 120 ? -25.340 6.163 29.123 1.00 89.88 120 GLU A C 1
ATOM 920 O O . GLU A 1 120 ? -25.864 7.234 28.828 1.00 89.88 120 GLU A O 1
ATOM 925 N N . LYS A 1 121 ? -24.555 5.511 28.258 1.00 88.94 121 LYS A N 1
ATOM 926 C CA . LYS A 1 121 ? -24.448 5.870 26.842 1.00 88.94 121 LYS A CA 1
ATOM 927 C C . LYS A 1 121 ? -25.260 4.894 26.003 1.00 88.94 121 LYS A C 1
ATOM 929 O O . LYS A 1 121 ? -25.160 3.688 26.206 1.00 88.94 121 LYS A O 1
ATOM 934 N N . THR A 1 122 ? -26.044 5.432 25.080 1.00 82.75 122 THR A N 1
ATOM 935 C CA . THR A 1 122 ? -26.586 4.685 23.943 1.00 82.75 122 THR A CA 1
ATOM 936 C C . THR A 1 122 ? -25.496 4.466 22.896 1.00 82.75 122 THR A C 1
ATOM 938 O O . THR A 1 122 ? -24.527 5.232 22.86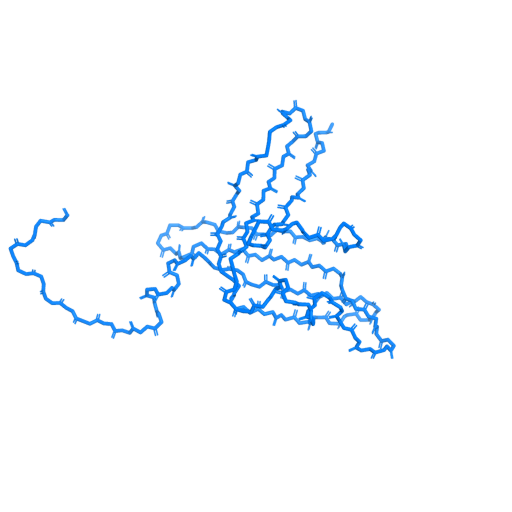5 1.00 82.75 122 THR A O 1
ATOM 941 N N . ASP A 1 123 ? -25.674 3.428 22.078 1.00 75.50 123 ASP A N 1
ATOM 942 C CA . ASP A 1 123 ? -24.819 3.127 20.922 1.00 75.50 123 ASP A CA 1
ATOM 943 C C . ASP A 1 123 ? -24.762 4.285 19.911 1.00 75.50 123 ASP A C 1
ATOM 945 O O . ASP A 1 123 ? -25.796 4.979 19.733 1.00 75.50 123 ASP A O 1
#

Foldseek 3Di:
DFDKDKWKDWVNHTDDPVKAWDDKDWDDDPPDWTKIKTKIFADFPVVRDGVVVPDPRQPFFIKMWMWMDTPVVPDTDTPDIFTFHDWDWDDDPGTIMIMTMTTHPCVVVVPDDDDDDDDPDDD

Mean predicted aligned error: 6.33 Å

Nearest PDB structures (foldseek):
  7aef-assembly1_q  TM=9.509E-01  e=3.395E-11  Algoriphagus machipongonensis
  7b5h-assembly1_AJ  TM=9.205E-01  e=4.019E-10  Nostoc sp. PCC 7120 = FACHB-418
  6j0m-assembly1_C  TM=8.341E-01  e=6.722E-06  Photorhabdus asymbiotica
  9b45-assembly1_f  TM=5.591E-01  e=1.796E-03  Pseudomonas virus Pa193
  8rk3-assembly1_g  TM=5.636E-01  e=2.781E-02  Pseudomonas phage JBD30